Protein AF-A0AAV0WDE2-F1 (afdb_monomer_lite)

pLDDT: mean 78.96, std 16.62, range [38.97, 95.69]

Organism: NCBI:txid13131

Secondary structure (DSSP, 8-state):
---------PPP---------------------PPPTTPPPPHHHHHHHHHHHHHHHHH-TT--HHHHHHHHHHHH---HHHHHHHHHHHHHHSS-PPP--------HHHHS-HHHHHHHHHHHHHHHHT-

Sequence (131 aa):
MGDNNEITTGGSEMEGCMPLQPEEDVTTTSPKTKNKCGKFVSSRQKIMVVNIYKDIISNTPDKKYVDIINRIRELTGLGRDTIRNTISEYKTTKTVSSPNRKRLKASLFEKIDDLDRTGLRRTIHSIWLKR

Radius of gyration: 35.43 Å; chains: 1; bounding box: 119×62×66 Å

Foldseek 3Di:
DDDDDDDDDDDDDDDPPPDDDDDDPPPVPPPQDADDPPDFDDQVLLVVLVVLLVVCCVVPVPDDPVVSLVVSCVVSVYDSVVSVVSVVCCVVVVGGDGDDPDPPPCDPVNVADVVNVVVVVVVVVVVVVVD

Structure (mmCIF, N/CA/C/O backbone):
data_AF-A0AAV0WDE2-F1
#
_entry.id   AF-A0AAV0WDE2-F1
#
loop_
_atom_site.group_PDB
_atom_site.id
_atom_site.type_symbol
_atom_site.label_atom_id
_atom_site.label_alt_id
_atom_site.label_comp_id
_atom_site.label_asym_id
_atom_site.label_entity_id
_atom_site.label_seq_id
_atom_site.pdbx_PDB_ins_code
_atom_site.Cartn_x
_atom_site.Cartn_y
_atom_site.Cartn_z
_atom_site.occupancy
_atom_site.B_iso_or_equiv
_atom_site.auth_seq_id
_atom_site.auth_comp_id
_atom_site.auth_asym_id
_atom_site.auth_atom_id
_atom_site.pdbx_PDB_model_num
ATOM 1 N N . MET A 1 1 ? -86.699 48.561 -3.581 1.00 49.97 1 MET A N 1
ATOM 2 C CA . MET A 1 1 ? -86.186 49.581 -4.518 1.00 49.97 1 MET A CA 1
ATOM 3 C C . MET A 1 1 ? -84.934 50.160 -3.903 1.00 49.97 1 MET A C 1
ATOM 5 O O . MET A 1 1 ? -85.039 50.756 -2.840 1.00 49.97 1 MET A O 1
ATOM 9 N N . GLY A 1 2 ? -83.781 49.904 -4.513 1.00 49.50 2 GLY A N 1
ATOM 10 C CA . GLY A 1 2 ? -82.488 50.366 -4.015 1.00 49.50 2 GLY A CA 1
ATOM 11 C C . GLY A 1 2 ? -81.418 49.301 -4.179 1.00 49.50 2 GLY A C 1
ATOM 12 O O . GLY A 1 2 ? -80.992 48.712 -3.193 1.00 49.50 2 GLY A O 1
ATOM 13 N N . ASP A 1 3 ? -81.047 49.041 -5.432 1.00 45.94 3 ASP A N 1
ATOM 14 C CA . ASP A 1 3 ? -79.781 48.402 -5.781 1.00 45.94 3 ASP A CA 1
ATOM 15 C C . ASP A 1 3 ? -78.602 49.310 -5.390 1.00 45.94 3 ASP A C 1
ATOM 17 O O . ASP A 1 3 ? -78.778 50.520 -5.204 1.00 45.94 3 ASP A O 1
ATOM 21 N N . ASN A 1 4 ? -77.407 48.709 -5.405 1.00 53.00 4 ASN A N 1
ATOM 22 C CA . ASN A 1 4 ? -76.058 49.294 -5.468 1.00 53.00 4 ASN A CA 1
ATOM 23 C C . ASN A 1 4 ? -75.248 49.288 -4.164 1.00 53.00 4 ASN A C 1
ATOM 25 O O . ASN A 1 4 ? -75.416 50.157 -3.312 1.00 53.00 4 ASN A O 1
ATOM 29 N N . ASN A 1 5 ? -74.250 48.398 -4.119 1.00 51.22 5 ASN A N 1
ATOM 30 C CA . ASN A 1 5 ? -72.836 48.763 -3.946 1.00 51.22 5 ASN A CA 1
ATOM 31 C C . ASN A 1 5 ? -71.921 47.524 -3.998 1.00 51.22 5 ASN A C 1
ATOM 33 O O . ASN A 1 5 ? -71.450 47.019 -2.984 1.00 51.22 5 ASN A O 1
ATOM 37 N N . GLU A 1 6 ? -71.598 47.069 -5.204 1.00 48.19 6 GLU A N 1
ATOM 38 C CA . GLU A 1 6 ? -70.407 46.246 -5.405 1.00 48.19 6 GLU A CA 1
ATOM 39 C C . GLU A 1 6 ? -69.226 47.198 -5.639 1.00 48.19 6 GLU A C 1
ATOM 41 O O . GLU A 1 6 ? -69.297 48.030 -6.537 1.00 48.19 6 GLU A O 1
ATOM 46 N N . ILE A 1 7 ? -68.223 47.157 -4.756 1.00 50.22 7 ILE A N 1
ATOM 47 C CA . ILE A 1 7 ? -66.770 47.317 -4.973 1.00 50.22 7 ILE A CA 1
ATOM 48 C C . ILE A 1 7 ? -66.138 47.284 -3.575 1.00 50.22 7 ILE A C 1
ATOM 50 O O . ILE A 1 7 ? -66.170 48.274 -2.848 1.00 50.22 7 ILE A O 1
ATOM 54 N N . THR A 1 8 ? -65.480 46.177 -3.241 1.00 44.97 8 THR A N 1
ATOM 55 C CA . THR A 1 8 ? -64.259 46.197 -2.426 1.00 44.97 8 THR A CA 1
ATOM 56 C C . THR A 1 8 ? -63.335 45.089 -2.911 1.00 44.97 8 THR A C 1
ATOM 58 O O . THR A 1 8 ? -63.583 43.911 -2.681 1.00 44.97 8 THR A O 1
ATOM 61 N N . THR A 1 9 ? -62.313 45.525 -3.646 1.00 42.31 9 THR A N 1
ATOM 62 C CA . THR A 1 9 ? -60.887 45.265 -3.411 1.00 42.31 9 THR A CA 1
ATOM 63 C C . THR A 1 9 ? -60.485 43.863 -2.957 1.00 42.31 9 THR A C 1
ATOM 65 O O . THR A 1 9 ? -60.851 43.402 -1.880 1.00 42.31 9 THR A O 1
ATOM 68 N N . GLY A 1 10 ? -59.643 43.244 -3.790 1.00 44.69 10 GLY A N 1
ATOM 69 C CA . GLY A 1 10 ? -59.169 41.874 -3.678 1.00 44.69 10 GLY A CA 1
ATOM 70 C C . GLY A 1 10 ? -58.589 41.512 -2.314 1.00 44.69 10 GLY A C 1
ATOM 71 O O . GLY A 1 10 ? -57.667 42.155 -1.813 1.00 44.69 10 GLY A O 1
ATOM 72 N N . GLY A 1 11 ? -59.131 40.424 -1.772 1.00 38.97 11 GLY A N 1
ATOM 73 C CA . GLY A 1 11 ? -58.507 39.621 -0.737 1.00 38.97 11 GLY A CA 1
ATOM 74 C C . GLY A 1 11 ? -57.506 38.657 -1.365 1.00 38.97 11 GLY A C 1
ATOM 75 O O . GLY A 1 11 ? -57.821 37.930 -2.308 1.00 38.97 11 GLY A O 1
ATOM 76 N N . SER A 1 12 ? -56.287 38.706 -0.843 1.00 52.12 12 SER A N 1
ATOM 77 C CA . SER A 1 12 ? -55.268 37.672 -0.961 1.00 52.12 12 SER A CA 1
ATOM 78 C C . SER A 1 12 ? -55.736 36.355 -0.337 1.00 52.12 12 SER A C 1
ATOM 80 O O . SER A 1 12 ? -56.726 36.341 0.386 1.00 52.12 12 SER A O 1
ATOM 82 N N . GLU A 1 13 ? -54.902 35.325 -0.524 1.00 46.31 13 GLU A N 1
ATOM 83 C CA . GLU A 1 13 ? -54.891 34.029 0.175 1.00 46.31 13 GLU A CA 1
ATOM 84 C C . GLU A 1 13 ? -55.588 32.890 -0.607 1.00 46.31 13 GLU A C 1
ATOM 86 O O . GLU A 1 13 ? -56.802 32.750 -0.610 1.00 46.31 13 GLU A O 1
ATOM 91 N N . MET A 1 14 ? -54.820 32.012 -1.268 1.00 53.66 14 MET A N 1
ATOM 92 C CA . MET A 1 14 ? -54.258 30.795 -0.651 1.00 53.66 14 MET A CA 1
ATOM 93 C C . MET A 1 14 ? -53.755 29.785 -1.686 1.00 53.66 14 MET A C 1
ATOM 95 O O . MET A 1 14 ? -54.398 29.499 -2.687 1.00 53.66 14 MET A O 1
ATOM 99 N N . GLU A 1 15 ? -52.584 29.240 -1.363 1.00 54.09 15 GLU A N 1
ATOM 100 C CA . GLU A 1 15 ? -52.189 27.852 -1.598 1.00 54.09 15 GLU A CA 1
ATOM 101 C C . GLU A 1 15 ? -52.399 27.241 -2.990 1.00 54.09 15 GLU A C 1
ATOM 103 O O . GLU A 1 15 ? -53.363 26.537 -3.275 1.00 54.09 15 GLU A O 1
ATOM 108 N N . GLY A 1 16 ? -51.349 27.343 -3.802 1.00 47.19 16 GLY A N 1
ATOM 109 C CA . GLY A 1 16 ? -50.972 26.267 -4.711 1.00 47.19 16 GLY A CA 1
ATOM 110 C C . GLY A 1 16 ? -49.785 25.513 -4.123 1.00 47.19 16 GLY A C 1
ATOM 111 O O . GLY A 1 16 ? -48.645 25.791 -4.487 1.00 47.19 16 GLY A O 1
ATOM 112 N N . CYS A 1 17 ? -50.040 24.599 -3.182 1.00 50.06 17 CYS A N 1
ATOM 113 C CA . CYS A 1 17 ? -49.053 23.638 -2.696 1.00 50.06 17 CYS A CA 1
ATOM 114 C C . CYS A 1 17 ? -48.666 22.729 -3.870 1.00 50.06 17 CYS A C 1
ATOM 116 O O . CYS A 1 17 ? -49.402 21.810 -4.227 1.00 50.06 17 CYS A O 1
ATOM 118 N N . MET A 1 18 ? -47.545 23.025 -4.529 1.00 68.69 18 MET A N 1
ATOM 119 C CA . MET A 1 18 ? -46.950 22.096 -5.482 1.00 68.69 18 MET A CA 1
ATOM 120 C C . MET A 1 18 ? -46.548 20.845 -4.690 1.00 68.69 18 MET A C 1
ATOM 122 O O . MET A 1 18 ? -45.753 20.976 -3.755 1.00 68.69 18 MET A O 1
ATOM 126 N N . PRO A 1 19 ? -47.084 19.651 -5.002 1.00 61.88 19 PRO A N 1
ATOM 127 C CA . PRO A 1 19 ? -46.717 18.448 -4.277 1.00 61.88 19 PRO A CA 1
ATOM 128 C C . PRO A 1 19 ? -45.214 18.215 -4.412 1.00 61.88 19 PRO A C 1
ATOM 130 O O . PRO A 1 19 ? -44.695 18.061 -5.519 1.00 61.88 19 PRO A O 1
ATOM 133 N N . LEU A 1 20 ? -44.530 18.202 -3.267 1.00 61.53 20 LEU A N 1
ATOM 134 C CA . LEU A 1 20 ? -43.178 17.681 -3.132 1.00 61.53 20 LEU A CA 1
ATOM 135 C C . LEU A 1 20 ? -43.189 16.248 -3.665 1.00 61.53 20 LEU A C 1
ATOM 137 O O . LEU A 1 20 ? -43.788 15.355 -3.064 1.00 61.53 20 LEU A O 1
ATOM 141 N N . GLN A 1 21 ? -42.570 16.038 -4.824 1.00 54.56 21 GLN A N 1
ATOM 142 C CA . GLN A 1 21 ? -42.278 14.688 -5.277 1.00 54.56 21 GLN A CA 1
ATOM 143 C C . GLN A 1 21 ? -41.269 14.068 -4.297 1.00 54.56 21 GLN A C 1
ATOM 145 O O . GLN A 1 21 ? -40.324 14.752 -3.899 1.00 54.56 21 GLN A O 1
ATOM 150 N N . PRO A 1 22 ? -41.475 12.810 -3.876 1.00 62.31 22 PRO A N 1
ATOM 151 C CA . PRO A 1 22 ? -40.616 12.160 -2.902 1.00 62.31 22 PRO A CA 1
ATOM 152 C C . PRO A 1 22 ? -39.210 11.927 -3.464 1.00 62.31 22 PRO A C 1
ATOM 154 O O . PRO A 1 22 ? -39.043 11.422 -4.570 1.00 62.31 22 PRO A O 1
ATOM 157 N N . GLU A 1 23 ? -38.237 12.308 -2.640 1.00 60.88 23 GLU A N 1
ATOM 158 C CA . GLU A 1 23 ? -36.848 11.855 -2.539 1.00 60.88 23 GLU A CA 1
ATOM 159 C C . GLU A 1 23 ? -36.510 10.602 -3.374 1.00 60.88 23 GLU A C 1
ATOM 161 O O . GLU A 1 23 ? -36.759 9.468 -2.957 1.00 60.88 23 GLU A O 1
ATOM 166 N N . GLU A 1 24 ? -35.866 10.785 -4.528 1.00 53.31 24 GLU A N 1
ATOM 167 C CA . GLU A 1 24 ? -35.116 9.704 -5.168 1.00 53.31 24 GLU A CA 1
ATOM 168 C C . GLU A 1 24 ? -33.628 9.871 -4.846 1.00 53.31 24 GLU A C 1
ATOM 170 O O . GLU A 1 24 ? -32.868 10.510 -5.577 1.00 53.31 24 GLU A O 1
ATOM 175 N N . ASP A 1 25 ? -33.202 9.248 -3.743 1.00 56.94 25 ASP A N 1
ATOM 176 C CA . ASP A 1 25 ? -31.801 8.935 -3.443 1.00 56.94 25 ASP A CA 1
ATOM 177 C C . ASP A 1 25 ? -31.263 7.922 -4.470 1.00 56.94 25 ASP A C 1
ATOM 179 O O . ASP A 1 25 ? -30.946 6.765 -4.177 1.00 56.94 25 ASP A O 1
ATOM 183 N N . VAL A 1 26 ? -31.111 8.350 -5.721 1.00 55.47 26 VAL A N 1
ATOM 184 C CA . VAL A 1 26 ? -30.339 7.615 -6.720 1.00 55.47 26 VAL A CA 1
ATOM 185 C C . VAL A 1 26 ? -28.863 7.887 -6.440 1.00 55.47 26 VAL A C 1
ATOM 187 O O . VAL A 1 26 ? -28.153 8.605 -7.145 1.00 55.47 26 VAL A O 1
ATOM 190 N N . THR A 1 27 ? -28.353 7.241 -5.391 1.00 52.44 27 THR A N 1
ATOM 191 C CA . THR A 1 27 ? -26.921 6.963 -5.288 1.00 52.44 27 THR A CA 1
ATOM 192 C C . THR A 1 27 ? -26.566 5.946 -6.371 1.00 52.44 27 THR A C 1
ATOM 194 O O . THR A 1 27 ? -26.335 4.768 -6.098 1.00 52.44 27 THR A O 1
ATOM 197 N N . THR A 1 28 ? -26.492 6.403 -7.629 1.00 54.50 28 THR A N 1
ATOM 198 C CA . THR A 1 28 ? -25.818 5.681 -8.719 1.00 54.50 28 THR A CA 1
ATOM 199 C C . THR A 1 28 ? -24.337 5.619 -8.363 1.00 54.50 28 THR A C 1
ATOM 201 O O . THR A 1 28 ? -23.494 6.371 -8.845 1.00 54.50 28 THR A O 1
ATOM 204 N N . THR A 1 29 ? -24.016 4.757 -7.408 1.00 63.75 29 THR A N 1
ATOM 205 C CA . THR A 1 29 ? -22.658 4.475 -7.000 1.00 63.75 29 THR A CA 1
ATOM 206 C C . THR A 1 29 ? -22.113 3.488 -8.008 1.00 63.75 29 THR A C 1
ATOM 208 O O . THR A 1 29 ? -22.591 2.360 -8.127 1.00 63.75 29 THR A O 1
ATOM 211 N N . SER A 1 30 ? -21.103 3.925 -8.757 1.00 59.38 30 SER A N 1
ATOM 212 C CA . SER A 1 30 ? -20.361 3.053 -9.658 1.00 59.38 30 SER A CA 1
ATOM 213 C C . SER A 1 30 ? -19.949 1.767 -8.931 1.00 59.38 30 SER A C 1
ATOM 215 O O . SER A 1 30 ? -19.564 1.823 -7.754 1.00 59.38 30 SER A O 1
ATOM 217 N N . PRO A 1 31 ? -19.994 0.604 -9.603 1.00 63.91 31 PRO A N 1
ATOM 218 C CA . PRO A 1 31 ? -19.682 -0.667 -8.972 1.00 63.91 31 PRO A CA 1
ATOM 219 C C . PRO A 1 31 ? -18.292 -0.610 -8.339 1.00 63.91 31 PRO A C 1
ATOM 221 O O . PRO A 1 31 ? -17.292 -0.327 -9.002 1.00 63.91 31 PRO A O 1
ATOM 224 N N . LYS A 1 32 ? -18.225 -0.879 -7.030 1.00 62.75 32 LYS A N 1
ATOM 225 C CA . LYS A 1 32 ? -16.964 -0.912 -6.282 1.00 62.75 32 LYS A CA 1
ATOM 226 C C . LYS A 1 32 ? -16.111 -2.067 -6.800 1.00 62.75 32 LYS A C 1
ATOM 228 O O . LYS A 1 32 ? -16.288 -3.224 -6.414 1.00 62.75 32 LYS A O 1
ATOM 233 N N . THR A 1 33 ? -15.176 -1.760 -7.693 1.00 65.81 33 THR A N 1
ATOM 234 C CA . THR A 1 33 ? -14.252 -2.747 -8.249 1.00 65.81 33 THR A CA 1
ATOM 235 C C . THR A 1 33 ? -13.292 -3.218 -7.163 1.00 65.81 33 THR A C 1
ATOM 237 O O . THR A 1 33 ? -12.477 -2.444 -6.657 1.00 65.81 33 THR A O 1
ATOM 240 N N . LYS A 1 34 ? -13.372 -4.502 -6.812 1.00 74.12 34 LYS A N 1
ATOM 241 C CA . LYS A 1 34 ? -12.415 -5.148 -5.909 1.00 74.12 34 LYS A CA 1
ATOM 242 C C . LYS A 1 34 ? -11.051 -5.246 -6.594 1.00 74.12 34 LYS A C 1
ATOM 244 O O . LYS A 1 34 ? -10.970 -5.482 -7.801 1.00 74.12 34 LYS A O 1
ATOM 249 N N . ASN A 1 35 ? -9.973 -5.106 -5.825 1.00 75.50 35 ASN A N 1
ATOM 250 C CA . ASN A 1 35 ? -8.631 -5.337 -6.357 1.00 75.50 35 ASN A CA 1
ATOM 251 C C . ASN A 1 35 ? -8.473 -6.814 -6.765 1.00 75.50 35 ASN A C 1
ATOM 253 O O . ASN A 1 35 ? -8.800 -7.707 -5.982 1.00 75.50 35 ASN A O 1
ATOM 257 N N . LYS A 1 36 ? -7.970 -7.076 -7.979 1.00 76.62 36 LYS A N 1
ATOM 258 C CA . LYS A 1 36 ? -7.737 -8.446 -8.466 1.00 76.62 36 LYS A CA 1
ATOM 259 C C . LYS A 1 36 ? -6.690 -9.141 -7.582 1.00 76.62 36 LYS A C 1
ATOM 261 O O . LYS A 1 36 ? -5.713 -8.512 -7.173 1.00 76.62 36 LYS A O 1
ATOM 266 N N . CYS A 1 37 ? -6.864 -10.438 -7.320 1.00 73.38 37 CYS A N 1
ATOM 267 C CA . CYS A 1 37 ? -5.884 -11.239 -6.581 1.00 73.38 37 CYS A CA 1
ATOM 268 C C . CYS A 1 37 ? -4.481 -11.114 -7.209 1.00 73.38 37 CYS A C 1
ATOM 270 O O . CYS A 1 37 ? -4.338 -11.055 -8.430 1.00 73.38 37 CYS A O 1
ATOM 272 N N . GLY A 1 38 ? -3.445 -11.019 -6.370 1.00 76.50 38 GLY A N 1
ATOM 273 C CA . GLY A 1 38 ? -2.049 -10.875 -6.807 1.00 76.50 38 GLY A CA 1
ATOM 274 C C . GLY A 1 38 ? -1.638 -9.470 -7.268 1.00 76.50 38 GLY A C 1
ATOM 275 O O . GLY A 1 38 ? -0.470 -9.249 -7.582 1.00 76.50 38 GLY A O 1
ATOM 276 N N . LYS A 1 39 ? -2.551 -8.488 -7.299 1.00 83.62 39 LYS A N 1
ATOM 277 C CA . LYS A 1 39 ? -2.186 -7.088 -7.562 1.00 83.62 39 LYS A CA 1
ATOM 278 C C . LYS A 1 39 ? -1.760 -6.390 -6.275 1.00 83.62 39 LYS A C 1
ATOM 280 O O . LYS A 1 39 ? -2.454 -6.450 -5.261 1.00 83.62 39 LYS A O 1
ATOM 285 N N . PHE A 1 40 ? -0.626 -5.696 -6.334 1.00 83.19 40 PHE A N 1
ATOM 286 C CA . PHE A 1 40 ? -0.105 -4.927 -5.208 1.00 83.19 40 PHE A CA 1
ATOM 287 C C . PHE A 1 40 ? -1.027 -3.753 -4.851 1.00 83.19 40 PHE A C 1
ATOM 289 O O . PHE A 1 40 ? -1.715 -3.200 -5.709 1.00 83.19 40 PHE A O 1
ATOM 296 N N . VAL A 1 41 ? -0.991 -3.343 -3.584 1.00 88.31 41 VAL A N 1
ATOM 297 C CA . VAL A 1 41 ? -1.676 -2.138 -3.106 1.00 88.31 41 VAL A CA 1
ATOM 298 C C . VAL A 1 41 ? -0.691 -0.975 -3.097 1.00 88.31 41 VAL A C 1
ATOM 300 O O . VAL A 1 41 ? 0.393 -1.060 -2.518 1.00 88.31 41 VAL A O 1
ATOM 303 N N . SER A 1 42 ? -1.057 0.098 -3.796 1.00 88.06 42 SER A N 1
ATOM 304 C CA . SER A 1 42 ? -0.232 1.300 -3.954 1.00 88.06 42 SER A CA 1
ATOM 305 C C . SER A 1 42 ? -0.082 2.085 -2.646 1.00 88.06 42 SER A C 1
ATOM 307 O O . SER A 1 42 ? -0.917 1.975 -1.746 1.00 88.06 42 SER A O 1
ATOM 309 N N . SER A 1 43 ? 0.946 2.939 -2.564 1.00 89.06 43 SER A N 1
ATOM 310 C CA . SER A 1 43 ? 1.153 3.856 -1.431 1.00 89.06 43 SER A CA 1
ATOM 311 C C . SER A 1 43 ? -0.091 4.684 -1.126 1.00 89.06 43 SER A C 1
ATOM 313 O O . SER A 1 43 ? -0.525 4.742 0.019 1.00 89.06 43 SER A O 1
ATOM 315 N N . ARG A 1 44 ? -0.725 5.262 -2.153 1.00 89.19 44 ARG A N 1
ATOM 316 C CA . ARG A 1 44 ? -1.933 6.084 -1.998 1.00 89.19 44 ARG A CA 1
ATOM 317 C C . ARG A 1 44 ? -3.075 5.318 -1.330 1.00 89.19 44 ARG A C 1
ATOM 319 O O . ARG A 1 44 ? -3.717 5.842 -0.427 1.00 89.19 44 ARG A O 1
ATOM 326 N N . GLN A 1 45 ? -3.313 4.079 -1.756 1.00 91.06 45 GLN A N 1
ATOM 327 C CA . GLN A 1 45 ? -4.349 3.228 -1.167 1.00 91.06 45 GLN A CA 1
ATOM 328 C C . GLN A 1 45 ? -4.019 2.867 0.284 1.00 91.06 45 GLN A C 1
ATOM 330 O O . GLN A 1 45 ? -4.891 2.920 1.146 1.00 91.06 45 GLN A O 1
ATOM 335 N N . LYS A 1 46 ? -2.755 2.549 0.573 1.00 92.31 46 LYS A N 1
ATOM 336 C CA . LYS A 1 46 ? -2.296 2.266 1.934 1.00 92.31 46 LYS A CA 1
ATOM 337 C C . LYS A 1 46 ? -2.443 3.477 2.873 1.00 92.31 46 LYS A C 1
ATOM 339 O O . LYS A 1 46 ? -2.903 3.324 4.001 1.00 92.31 46 LYS A O 1
ATOM 344 N N . ILE A 1 47 ? -2.120 4.681 2.398 1.00 93.06 47 ILE A N 1
ATOM 345 C CA . ILE A 1 47 ? -2.310 5.938 3.144 1.00 93.06 47 ILE A CA 1
ATOM 346 C C . ILE A 1 47 ? -3.798 6.187 3.412 1.00 93.06 47 ILE A C 1
ATOM 348 O O . ILE A 1 47 ? -4.172 6.529 4.531 1.00 93.06 47 ILE A O 1
ATOM 352 N N . MET A 1 48 ? -4.657 5.957 2.415 1.00 94.19 48 MET A N 1
ATOM 353 C CA . MET A 1 48 ? -6.108 6.082 2.571 1.00 94.19 48 MET A CA 1
ATOM 354 C C . MET A 1 48 ? -6.640 5.168 3.685 1.00 94.19 48 MET A C 1
ATOM 356 O O . MET A 1 48 ? -7.412 5.626 4.522 1.00 94.19 48 MET A O 1
ATOM 360 N N . VAL A 1 49 ? -6.178 3.914 3.749 1.00 94.69 49 VAL A N 1
ATOM 361 C CA . VAL A 1 49 ? -6.535 2.978 4.831 1.00 94.69 49 VAL A CA 1
ATOM 362 C C . VAL A 1 49 ? -6.143 3.530 6.204 1.00 94.69 49 VAL A C 1
ATOM 364 O O . VAL A 1 49 ? -6.950 3.483 7.129 1.00 94.69 49 VAL A O 1
ATOM 367 N N . VAL A 1 50 ? -4.935 4.082 6.345 1.00 94.62 50 VAL A N 1
ATOM 368 C CA . VAL A 1 50 ? -4.475 4.656 7.621 1.00 94.62 50 VAL A CA 1
ATOM 369 C C . VAL A 1 50 ? -5.276 5.888 8.022 1.00 94.62 50 VAL A C 1
ATOM 371 O O . VAL A 1 50 ? -5.593 6.041 9.198 1.00 94.62 50 VAL A O 1
ATOM 374 N N . ASN A 1 51 ? -5.629 6.751 7.073 1.00 95.12 51 ASN A N 1
ATOM 375 C CA . ASN A 1 51 ? -6.426 7.941 7.365 1.00 95.12 51 ASN A CA 1
ATOM 376 C C . ASN A 1 51 ? -7.829 7.567 7.857 1.00 95.12 51 ASN A C 1
ATOM 378 O O . ASN A 1 51 ? -8.257 8.078 8.885 1.00 95.12 51 ASN A O 1
ATOM 382 N N . ILE A 1 52 ? -8.494 6.614 7.194 1.00 94.69 52 ILE A N 1
ATOM 383 C CA . ILE A 1 52 ? -9.801 6.101 7.636 1.00 94.69 52 ILE A CA 1
ATOM 384 C C . ILE A 1 52 ? -9.681 5.438 9.016 1.00 94.69 52 ILE A C 1
ATOM 386 O O . ILE A 1 52 ? -10.533 5.622 9.877 1.00 94.69 52 ILE A O 1
ATOM 390 N N . TYR A 1 53 ? -8.610 4.680 9.257 1.00 93.88 53 TYR A N 1
ATOM 391 C CA . TYR A 1 53 ? -8.361 4.065 10.560 1.00 93.88 53 TYR A CA 1
ATOM 392 C C . TYR A 1 53 ? -8.208 5.106 11.683 1.00 93.88 53 TYR A C 1
ATOM 394 O O . TYR A 1 53 ? -8.793 4.934 12.751 1.00 93.88 53 TYR A O 1
ATOM 402 N N . LYS A 1 54 ? -7.455 6.188 11.439 1.00 93.88 54 LYS A N 1
ATOM 403 C CA . LYS A 1 54 ? -7.319 7.311 12.381 1.00 93.88 54 LYS A CA 1
ATOM 404 C C . LYS A 1 54 ? -8.677 7.946 12.671 1.00 93.88 54 LYS A C 1
ATOM 406 O O . LYS A 1 54 ? -9.021 8.106 13.834 1.00 93.88 54 LYS A O 1
ATOM 411 N N . ASP A 1 55 ? -9.450 8.221 11.626 1.00 94.38 55 ASP A N 1
ATOM 412 C CA . ASP A 1 55 ? -10.780 8.819 11.730 1.00 94.38 55 ASP A CA 1
ATOM 413 C C . ASP A 1 55 ? -11.743 7.952 12.564 1.00 94.38 55 ASP A C 1
ATOM 415 O O . ASP A 1 55 ? -12.382 8.433 13.496 1.00 94.38 55 ASP A O 1
ATOM 419 N N . ILE A 1 56 ? -11.785 6.636 12.326 1.00 92.69 56 ILE A N 1
ATOM 420 C CA . ILE A 1 56 ? -12.658 5.723 13.084 1.00 92.69 56 ILE A CA 1
ATOM 421 C C . ILE A 1 56 ? -12.293 5.687 14.574 1.00 92.69 56 ILE A C 1
ATOM 423 O O . ILE A 1 56 ? -13.191 5.651 15.417 1.00 92.69 56 ILE A O 1
ATOM 427 N N . ILE A 1 57 ? -10.999 5.695 14.902 1.00 91.44 57 ILE A N 1
ATOM 428 C CA . ILE A 1 57 ? -10.534 5.682 16.296 1.00 91.44 57 ILE A CA 1
ATOM 429 C C . ILE A 1 57 ? -10.810 7.009 16.991 1.00 91.44 57 ILE A C 1
ATOM 431 O O . ILE A 1 57 ? -11.197 7.001 18.156 1.00 91.44 57 ILE A O 1
ATOM 435 N N . SER A 1 58 ? -10.639 8.129 16.288 1.00 91.56 58 SER A N 1
ATOM 436 C CA . SER A 1 58 ? -10.943 9.455 16.824 1.00 91.56 58 SER A CA 1
ATOM 437 C C . SER A 1 58 ? -12.435 9.637 17.102 1.00 91.56 58 SER A C 1
ATOM 439 O O . SER A 1 58 ? -12.787 10.177 18.144 1.00 91.56 58 SER A O 1
ATOM 441 N N . ASN A 1 59 ? -13.309 9.158 16.212 1.00 90.75 59 ASN A N 1
ATOM 442 C CA . ASN A 1 59 ? -14.759 9.285 16.389 1.00 90.75 59 ASN A CA 1
ATOM 443 C C . ASN A 1 59 ? -15.336 8.263 17.379 1.00 90.75 59 ASN A C 1
ATOM 445 O O . ASN A 1 59 ? -16.308 8.547 18.071 1.00 90.75 59 ASN A O 1
ATOM 449 N N . THR A 1 60 ? -14.789 7.045 17.415 1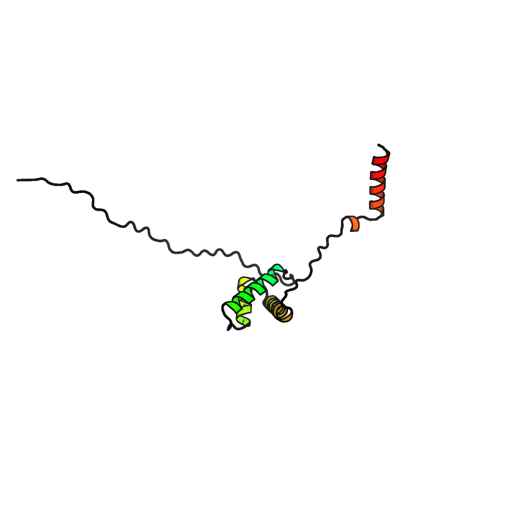.00 86.19 60 THR A N 1
ATOM 450 C CA . THR A 1 60 ? -15.349 5.935 18.200 1.00 86.19 60 THR A CA 1
ATOM 451 C C . THR A 1 60 ? -14.242 5.035 18.762 1.00 86.19 60 THR A C 1
ATOM 453 O O . THR A 1 60 ? -13.842 4.076 18.094 1.00 86.19 60 THR A O 1
ATOM 456 N N . PRO A 1 61 ? -13.751 5.302 19.986 1.00 79.50 61 PRO A N 1
ATOM 457 C CA . PRO A 1 61 ? -12.601 4.591 20.547 1.00 79.50 61 PRO A CA 1
ATOM 458 C C . PRO A 1 61 ? -12.890 3.139 20.972 1.00 79.50 61 PRO A C 1
ATOM 460 O O . PRO A 1 61 ? -11.952 2.355 21.078 1.00 79.50 61 PRO A O 1
ATOM 463 N N . ASP A 1 62 ? -14.158 2.752 21.159 1.00 84.88 62 ASP A N 1
ATOM 464 C CA . ASP A 1 62 ? -14.557 1.438 21.709 1.00 84.88 62 ASP A CA 1
ATOM 465 C C . ASP A 1 62 ? -14.965 0.392 20.644 1.00 84.88 62 ASP A C 1
ATOM 467 O O . ASP A 1 62 ? -15.578 -0.639 20.920 1.00 84.88 62 ASP A O 1
ATOM 471 N N . LYS A 1 63 ? -14.664 0.639 19.363 1.00 86.00 63 LYS A N 1
ATOM 472 C CA . LYS A 1 63 ? -15.024 -0.312 18.298 1.00 86.00 63 LYS A CA 1
ATOM 473 C C . LYS A 1 63 ? -14.093 -1.518 18.267 1.00 86.00 63 LYS A C 1
ATOM 475 O O . LYS A 1 63 ? -12.867 -1.395 18.293 1.00 86.00 63 LYS A O 1
ATOM 480 N N . LYS A 1 64 ? -14.680 -2.704 18.077 1.00 91.75 64 LYS A N 1
ATOM 481 C CA . LYS A 1 64 ? -13.916 -3.939 17.876 1.00 91.75 64 LYS A CA 1
ATOM 482 C C . LYS A 1 64 ? -13.090 -3.845 16.597 1.00 91.75 64 LYS A C 1
ATOM 484 O O . LYS A 1 64 ? -13.543 -3.370 15.559 1.00 91.75 64 LYS A O 1
ATOM 489 N N . TYR A 1 65 ? -11.882 -4.401 16.646 1.00 90.69 65 TYR A N 1
ATOM 490 C CA . TYR A 1 65 ? -10.946 -4.385 15.519 1.00 90.69 65 TYR A CA 1
ATOM 491 C C . TYR A 1 65 ? -11.520 -5.005 14.232 1.00 90.69 65 TYR A C 1
ATOM 493 O O . TYR A 1 65 ? -11.241 -4.534 13.130 1.00 90.69 65 TYR A O 1
ATOM 501 N N . VAL A 1 66 ? -12.352 -6.042 14.370 1.00 91.81 66 VAL A N 1
ATOM 502 C CA . VAL A 1 66 ? -13.030 -6.709 13.246 1.00 91.81 66 VAL A CA 1
ATOM 503 C C . VAL A 1 66 ? -13.985 -5.752 12.529 1.00 91.81 66 VAL A C 1
ATOM 505 O O . VAL A 1 66 ? -13.983 -5.693 11.298 1.00 91.81 66 VAL A O 1
ATOM 508 N N . ASP A 1 67 ? -14.732 -4.950 13.284 1.00 92.50 67 ASP A N 1
ATOM 509 C CA . ASP A 1 67 ? -15.707 -4.002 12.741 1.00 92.50 67 ASP A CA 1
ATOM 510 C C . ASP A 1 67 ? -15.006 -2.847 12.025 1.00 92.50 67 ASP A C 1
ATOM 512 O O . ASP A 1 67 ? -15.426 -2.428 10.946 1.00 92.50 67 ASP A O 1
ATOM 516 N N . ILE A 1 68 ? -13.865 -2.400 12.562 1.00 93.31 68 ILE A N 1
ATOM 517 C CA . ILE A 1 68 ? -13.003 -1.405 11.911 1.00 93.31 68 ILE A CA 1
ATOM 518 C C . ILE A 1 68 ? -12.527 -1.925 10.546 1.00 93.31 68 ILE A C 1
ATOM 520 O O . ILE A 1 68 ? -12.623 -1.215 9.543 1.00 93.31 68 ILE A O 1
ATOM 524 N N . ILE A 1 69 ? -12.054 -3.176 10.471 1.00 94.00 69 ILE A N 1
ATOM 525 C CA . ILE A 1 69 ? -11.613 -3.780 9.204 1.00 94.00 69 ILE A CA 1
ATOM 526 C C . ILE A 1 69 ? -12.772 -3.889 8.210 1.00 94.00 69 ILE A C 1
ATOM 528 O O . ILE A 1 69 ? -12.587 -3.581 7.031 1.00 94.00 69 ILE A O 1
ATOM 532 N N . ASN A 1 70 ? -13.954 -4.318 8.659 1.00 93.31 70 ASN A N 1
ATOM 533 C CA . ASN A 1 70 ? -15.128 -4.443 7.795 1.00 93.31 70 ASN A CA 1
ATOM 534 C C . ASN A 1 70 ? -15.560 -3.083 7.239 1.00 93.31 70 ASN A C 1
ATOM 536 O O . ASN A 1 70 ? -15.776 -2.962 6.033 1.00 93.31 70 ASN A O 1
ATOM 540 N N . ARG A 1 71 ? -15.554 -2.037 8.072 1.00 92.50 71 ARG A N 1
ATOM 541 C CA . ARG A 1 71 ? -15.867 -0.677 7.628 1.00 92.50 71 ARG A CA 1
ATOM 542 C C . ARG A 1 71 ? -14.870 -0.167 6.590 1.00 92.50 71 ARG A C 1
ATOM 544 O O . ARG A 1 71 ? -15.268 0.360 5.555 1.00 92.50 71 ARG A O 1
ATOM 551 N N . ILE A 1 72 ? -13.572 -0.361 6.821 1.00 93.44 72 ILE A N 1
ATOM 552 C CA . ILE A 1 72 ? -12.534 0.027 5.852 1.00 93.44 72 ILE A CA 1
ATOM 553 C C . ILE A 1 72 ? -12.684 -0.773 4.552 1.00 93.44 72 ILE A C 1
ATOM 555 O O . ILE A 1 72 ? -12.547 -0.221 3.464 1.00 93.44 72 ILE A O 1
ATOM 559 N N . ARG A 1 73 ? -13.008 -2.067 4.635 1.00 91.69 73 ARG A N 1
ATOM 560 C CA . ARG A 1 73 ? -13.258 -2.917 3.464 1.00 91.69 73 ARG A CA 1
ATOM 561 C C . ARG A 1 73 ? -14.417 -2.391 2.619 1.00 91.69 73 ARG A C 1
ATOM 563 O O . ARG A 1 73 ? -14.292 -2.362 1.397 1.00 91.69 73 ARG A O 1
ATOM 570 N N . GLU A 1 74 ? -15.517 -1.984 3.242 1.00 91.31 74 GLU A N 1
ATOM 571 C CA . GLU A 1 74 ? -16.677 -1.412 2.548 1.00 91.31 74 GLU A CA 1
ATOM 572 C C . GLU A 1 74 ? -16.348 -0.084 1.860 1.00 91.31 74 GLU A C 1
ATOM 574 O O . GLU A 1 74 ? -16.837 0.179 0.758 1.00 91.31 74 GLU A O 1
ATOM 579 N N . LEU A 1 75 ? -15.510 0.744 2.487 1.00 90.62 75 LEU A N 1
ATOM 580 C CA . LEU A 1 75 ? -15.112 2.048 1.960 1.00 90.62 75 LEU A CA 1
ATOM 581 C C . LEU A 1 75 ? -14.074 1.929 0.836 1.00 90.62 75 LEU A C 1
ATOM 583 O O . LEU A 1 75 ? -14.252 2.513 -0.228 1.00 90.62 75 LEU A O 1
ATOM 587 N N . THR A 1 76 ? -12.999 1.166 1.046 1.00 88.69 76 THR A N 1
ATOM 588 C CA . THR A 1 76 ? -11.851 1.108 0.124 1.00 88.69 76 THR A CA 1
ATOM 589 C C . THR A 1 76 ? -11.942 -0.032 -0.898 1.00 88.69 76 THR A C 1
ATOM 591 O O . THR A 1 76 ? -11.222 -0.019 -1.893 1.00 88.69 76 THR A O 1
ATOM 594 N N . GLY A 1 77 ? -12.775 -1.055 -0.670 1.00 88.19 77 GLY A N 1
ATOM 595 C CA . GLY A 1 77 ? -12.874 -2.227 -1.555 1.00 88.19 77 GLY A CA 1
ATOM 596 C C . GLY A 1 77 ? -11.635 -3.138 -1.546 1.00 88.19 77 GLY A C 1
ATOM 597 O O . GLY A 1 77 ? -11.456 -3.958 -2.451 1.00 88.19 77 GLY A O 1
ATOM 598 N N . LEU A 1 78 ? -10.763 -2.995 -0.541 1.00 90.25 78 LEU A N 1
ATOM 599 C CA . LEU A 1 78 ? -9.543 -3.788 -0.376 1.00 90.25 78 LEU A CA 1
ATOM 600 C C . LEU A 1 78 ? -9.800 -5.088 0.396 1.00 90.25 78 LEU A C 1
ATOM 602 O O . LEU A 1 78 ? -10.763 -5.220 1.152 1.00 90.25 78 LEU A O 1
ATOM 606 N N . GLY A 1 79 ? -8.910 -6.063 0.208 1.00 89.50 79 GLY A N 1
ATOM 607 C CA . GLY A 1 79 ? -8.954 -7.328 0.938 1.00 89.50 79 GLY A CA 1
ATOM 608 C C . GLY A 1 79 ? -8.696 -7.144 2.437 1.00 89.50 79 GLY A C 1
ATOM 609 O O . GLY A 1 79 ? -7.886 -6.305 2.837 1.00 89.50 79 GLY A O 1
ATOM 610 N N . ARG A 1 80 ? -9.353 -7.971 3.262 1.00 92.25 80 ARG A N 1
ATOM 611 C CA . ARG A 1 80 ? -9.220 -7.949 4.732 1.00 92.25 80 ARG A CA 1
ATOM 612 C C . ARG A 1 80 ? -7.766 -8.090 5.178 1.00 92.25 80 ARG A C 1
ATOM 614 O O . ARG A 1 80 ? -7.322 -7.324 6.026 1.00 92.25 80 ARG A O 1
ATOM 621 N N . ASP A 1 81 ? -7.020 -9.009 4.566 1.00 91.44 81 ASP A N 1
ATOM 622 C CA . ASP A 1 81 ? -5.621 -9.274 4.926 1.00 91.44 81 ASP A CA 1
ATOM 623 C C . ASP A 1 81 ? -4.720 -8.085 4.602 1.00 91.44 81 ASP A C 1
ATOM 625 O O . ASP A 1 81 ? -3.854 -7.719 5.391 1.00 91.44 81 ASP A O 1
ATOM 629 N N . THR A 1 82 ? -4.967 -7.408 3.477 1.00 91.50 82 THR A N 1
ATOM 630 C CA . THR A 1 82 ? -4.211 -6.205 3.123 1.00 91.50 82 THR A CA 1
ATOM 631 C C . THR A 1 82 ? -4.468 -5.072 4.107 1.00 91.50 82 THR A C 1
ATOM 633 O O . THR A 1 82 ? -3.523 -4.398 4.515 1.00 91.50 82 THR A O 1
ATOM 636 N N . ILE A 1 83 ? -5.724 -4.872 4.512 1.00 93.81 83 ILE A N 1
ATOM 637 C CA . ILE A 1 83 ? -6.095 -3.863 5.509 1.00 93.81 83 ILE A CA 1
ATOM 638 C C . ILE A 1 83 ? -5.447 -4.204 6.854 1.00 93.81 83 ILE A C 1
ATOM 640 O O . ILE A 1 83 ? -4.778 -3.354 7.437 1.00 93.81 83 ILE A O 1
ATOM 644 N N . ARG A 1 84 ? -5.568 -5.459 7.306 1.00 94.12 84 ARG A N 1
ATOM 645 C CA . ARG A 1 84 ? -4.960 -5.944 8.551 1.00 94.12 84 ARG A CA 1
ATOM 646 C C . ARG A 1 84 ? -3.453 -5.705 8.567 1.00 94.12 84 ARG A C 1
ATOM 648 O O . ARG A 1 84 ? -2.965 -5.104 9.518 1.00 94.12 84 ARG A O 1
ATOM 655 N N . ASN A 1 85 ? -2.754 -6.121 7.511 1.00 92.94 85 ASN A N 1
ATOM 656 C CA . ASN A 1 85 ? -1.305 -5.965 7.396 1.00 92.94 85 ASN A CA 1
ATOM 657 C C . ASN A 1 85 ? -0.896 -4.489 7.353 1.00 92.94 85 ASN A C 1
ATOM 659 O O . ASN A 1 85 ? 0.091 -4.107 7.968 1.00 92.94 85 ASN A O 1
ATOM 663 N N . THR A 1 86 ? -1.673 -3.647 6.667 1.00 93.62 86 THR A N 1
ATOM 664 C CA . THR A 1 86 ? -1.419 -2.201 6.588 1.00 93.62 86 THR A CA 1
ATOM 665 C C . THR A 1 86 ? -1.572 -1.529 7.953 1.00 93.62 86 THR A C 1
ATOM 667 O O . THR A 1 86 ? -0.736 -0.717 8.340 1.00 93.62 86 THR A O 1
ATOM 670 N N . ILE A 1 87 ? -2.615 -1.880 8.712 1.00 94.12 87 ILE A N 1
ATOM 671 C CA . ILE A 1 87 ? -2.830 -1.331 10.056 1.00 94.12 87 ILE A CA 1
ATOM 672 C C . ILE A 1 87 ? -1.766 -1.849 11.028 1.00 94.12 87 ILE A C 1
ATOM 674 O O . ILE A 1 87 ? -1.268 -1.074 11.842 1.00 94.12 87 ILE A O 1
ATOM 678 N N . SER A 1 88 ? -1.384 -3.129 10.952 1.00 93.62 88 SER A N 1
ATOM 679 C CA . SER A 1 88 ? -0.309 -3.662 11.796 1.00 93.62 88 SER A CA 1
ATOM 680 C C . SER A 1 88 ? 1.036 -3.014 11.479 1.00 93.62 88 SER A C 1
ATOM 682 O O . SER A 1 88 ? 1.738 -2.632 12.408 1.00 93.62 88 SER A O 1
ATOM 684 N N . GLU A 1 89 ? 1.356 -2.827 10.194 1.00 94.06 89 GLU A N 1
ATOM 685 C CA . GLU A 1 89 ? 2.551 -2.108 9.731 1.00 94.06 89 GLU A CA 1
ATOM 686 C C . GLU A 1 89 ? 2.564 -0.681 10.294 1.00 94.06 89 GLU A C 1
ATOM 688 O O . GLU A 1 89 ? 3.536 -0.264 10.914 1.00 94.06 89 GLU A O 1
ATOM 693 N N . TYR A 1 90 ? 1.443 0.037 10.192 1.00 94.31 90 TYR A N 1
ATOM 694 C CA . TYR A 1 90 ? 1.316 1.375 10.761 1.00 94.31 90 TYR A CA 1
ATOM 695 C C . TYR A 1 90 ? 1.463 1.396 12.292 1.00 94.31 90 TYR A C 1
ATOM 697 O O . TYR A 1 90 ? 2.067 2.312 12.847 1.00 94.31 90 TYR A O 1
ATOM 705 N N . LYS A 1 91 ? 0.931 0.402 13.012 1.00 91.12 91 LYS A N 1
ATOM 706 C CA . LYS A 1 91 ? 1.064 0.339 14.475 1.00 91.12 91 LYS A CA 1
ATOM 707 C C . LYS A 1 91 ? 2.517 0.161 14.913 1.00 91.12 91 LYS A C 1
ATOM 709 O O . LYS A 1 91 ? 2.901 0.794 15.897 1.00 91.12 91 LYS A O 1
ATOM 714 N N . THR A 1 92 ? 3.289 -0.658 14.195 1.00 93.31 92 THR A N 1
ATOM 715 C CA . THR A 1 92 ? 4.686 -0.971 14.527 1.00 93.31 92 THR A CA 1
ATOM 716 C C . THR A 1 92 ? 5.657 0.119 14.082 1.00 93.31 92 THR A C 1
ATOM 718 O O . THR A 1 92 ? 6.483 0.543 14.882 1.00 93.31 92 THR A O 1
ATOM 721 N N . THR A 1 93 ? 5.554 0.613 12.846 1.00 90.06 93 THR A N 1
ATOM 722 C CA . THR A 1 93 ? 6.539 1.549 12.265 1.00 90.06 93 THR A CA 1
ATOM 723 C C . THR A 1 93 ? 6.062 3.001 12.208 1.00 90.06 93 THR A C 1
ATOM 725 O O . THR A 1 93 ? 6.830 3.882 11.825 1.00 90.06 93 THR A O 1
ATOM 728 N N . LYS A 1 94 ? 4.790 3.275 12.543 1.00 89.31 94 LYS A N 1
ATOM 729 C CA . LYS A 1 94 ? 4.110 4.585 12.394 1.00 89.31 94 LYS A CA 1
ATOM 730 C C . LYS A 1 94 ? 4.042 5.120 10.961 1.00 89.31 94 LYS A C 1
ATOM 732 O O . LYS A 1 94 ? 3.481 6.188 10.732 1.00 89.31 94 LYS A O 1
ATOM 737 N N . THR A 1 95 ? 4.544 4.362 9.993 1.00 87.19 95 THR A N 1
ATOM 738 C CA . THR A 1 95 ? 4.614 4.727 8.578 1.00 87.19 95 THR A CA 1
ATOM 739 C C . THR A 1 95 ? 4.091 3.565 7.749 1.00 87.19 95 THR A C 1
ATOM 741 O O . THR A 1 95 ? 4.008 2.437 8.224 1.00 87.19 95 THR A O 1
ATOM 744 N N . VAL A 1 96 ? 3.704 3.824 6.503 1.00 86.31 96 VAL A N 1
ATOM 745 C CA . VAL A 1 96 ? 3.332 2.745 5.594 1.00 86.31 96 VAL A CA 1
ATOM 746 C C . VAL A 1 96 ? 4.209 2.764 4.362 1.00 86.31 96 VAL A C 1
ATOM 748 O O . VAL A 1 96 ? 4.234 3.747 3.623 1.00 86.31 96 VAL A O 1
ATOM 751 N N . SER A 1 97 ? 4.905 1.658 4.132 1.00 80.81 97 SER A N 1
ATOM 752 C CA . SER A 1 97 ? 5.751 1.457 2.971 1.00 80.81 97 SER A CA 1
ATOM 753 C C . SER A 1 97 ? 4.990 0.677 1.906 1.00 80.81 97 SER A C 1
ATOM 755 O O . SER A 1 97 ? 4.349 -0.343 2.169 1.00 80.81 97 SER A O 1
ATOM 757 N N . SER A 1 98 ? 5.028 1.147 0.664 1.00 78.69 98 SER A N 1
ATOM 758 C CA . SER A 1 98 ? 4.546 0.365 -0.476 1.00 78.69 98 SER A CA 1
ATOM 759 C C . SER A 1 98 ? 5.724 -0.254 -1.218 1.00 78.69 98 SER A C 1
ATOM 761 O O . SER A 1 98 ? 6.771 0.393 -1.292 1.00 78.69 98 SER A O 1
ATOM 763 N N . PRO A 1 99 ? 5.548 -1.427 -1.853 1.00 76.5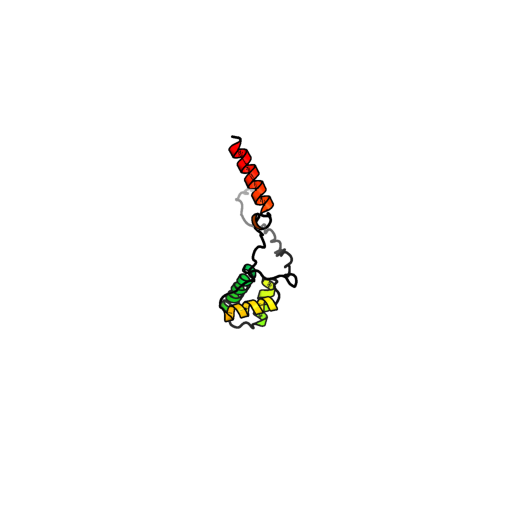0 99 PRO A N 1
ATOM 764 C CA . PRO A 1 99 ? 6.560 -1.983 -2.742 1.00 76.50 99 PRO A CA 1
ATOM 765 C C . PRO A 1 99 ? 7.049 -0.919 -3.729 1.00 76.50 99 PRO A C 1
ATOM 767 O O . PRO A 1 99 ? 6.243 -0.273 -4.407 1.00 76.50 99 PRO A O 1
ATOM 770 N N . ASN A 1 100 ? 8.364 -0.701 -3.775 1.00 67.44 100 ASN A N 1
ATOM 771 C CA . ASN A 1 100 ? 8.946 0.322 -4.630 1.00 67.44 100 ASN A CA 1
ATOM 772 C C . ASN A 1 100 ? 8.785 -0.095 -6.097 1.00 67.44 100 ASN A C 1
ATOM 774 O O . ASN A 1 100 ? 9.491 -0.976 -6.592 1.00 67.44 100 ASN A O 1
ATOM 778 N N . ARG A 1 101 ? 7.848 0.546 -6.804 1.00 70.31 101 ARG A N 1
ATOM 779 C CA . ARG A 1 101 ? 7.703 0.385 -8.250 1.00 70.31 101 ARG A CA 1
ATOM 780 C C . ARG A 1 101 ? 8.828 1.152 -8.935 1.00 70.31 101 ARG A C 1
ATOM 782 O O . ARG A 1 101 ? 8.632 2.280 -9.387 1.00 70.31 101 ARG A O 1
ATOM 789 N N . LYS A 1 102 ? 9.993 0.520 -9.074 1.00 69.44 102 LYS A N 1
ATOM 790 C CA . LYS A 1 102 ? 10.991 0.995 -10.033 1.00 69.44 102 LYS A CA 1
ATOM 791 C C . LYS A 1 102 ? 10.354 0.920 -11.420 1.00 69.44 102 LYS A C 1
ATOM 793 O O . LYS A 1 102 ? 9.868 -0.129 -11.843 1.00 69.44 102 LYS A O 1
ATOM 798 N N . ARG A 1 103 ? 10.271 2.057 -12.113 1.00 68.31 103 ARG A N 1
ATOM 799 C CA . ARG A 1 103 ? 9.882 2.059 -13.525 1.00 68.31 103 ARG A CA 1
ATOM 800 C C . ARG A 1 103 ? 10.975 1.294 -14.271 1.00 68.31 103 ARG A C 1
ATOM 802 O O . ARG A 1 103 ? 12.116 1.733 -14.246 1.00 68.31 103 ARG A O 1
ATOM 809 N N . LEU A 1 104 ? 10.624 0.197 -14.944 1.00 71.75 104 LEU A N 1
ATOM 810 C CA . LEU A 1 104 ? 11.507 -0.519 -15.877 1.00 71.75 104 LEU A CA 1
ATOM 811 C C . LEU A 1 104 ? 11.717 0.306 -17.161 1.00 71.75 104 LEU A C 1
ATOM 813 O O . LEU A 1 104 ? 11.499 -0.176 -18.270 1.00 71.75 104 LEU A O 1
ATOM 817 N N . LYS A 1 105 ? 12.027 1.600 -17.040 1.00 68.75 105 LYS A N 1
ATOM 818 C CA . LYS A 1 105 ? 12.451 2.377 -18.197 1.00 68.75 105 LYS A CA 1
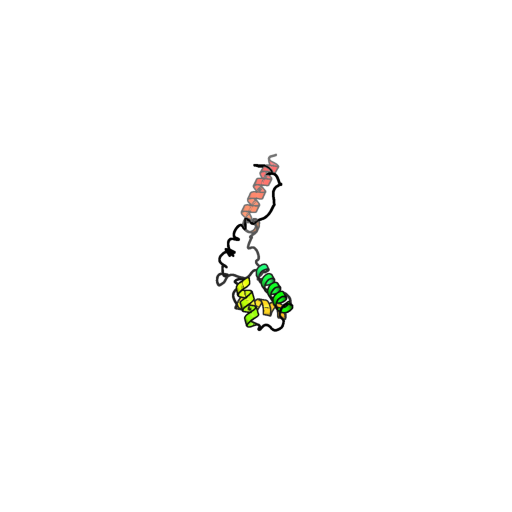ATOM 819 C C . LYS A 1 105 ? 13.929 2.089 -18.379 1.00 68.75 105 LYS A C 1
ATOM 821 O O . LYS A 1 105 ? 14.746 2.770 -17.771 1.00 68.75 105 LYS A O 1
ATOM 826 N N . ALA A 1 106 ? 14.230 1.086 -19.199 1.00 70.50 106 ALA A N 1
ATOM 827 C CA . ALA A 1 106 ? 15.554 0.988 -19.783 1.00 70.50 106 ALA A CA 1
ATOM 828 C C . ALA A 1 106 ? 15.818 2.310 -20.510 1.00 70.50 106 ALA A C 1
ATOM 830 O O . ALA A 1 106 ? 14.973 2.763 -21.298 1.00 70.50 106 ALA A O 1
ATOM 831 N N . SER A 1 107 ? 16.924 2.968 -20.172 1.00 74.25 107 SER A N 1
ATOM 832 C CA . SER A 1 107 ? 17.331 4.193 -20.860 1.00 74.25 107 SER A CA 1
ATOM 833 C C . SER A 1 107 ? 17.437 3.895 -22.358 1.00 74.25 107 SER A C 1
ATOM 835 O O . SER A 1 107 ? 17.785 2.778 -22.733 1.00 74.25 107 SER A O 1
ATOM 837 N N . LEU A 1 108 ? 17.158 4.859 -23.244 1.00 72.00 108 LEU A N 1
ATOM 838 C CA . LEU A 1 108 ? 17.402 4.652 -24.681 1.00 72.00 108 LEU A CA 1
ATOM 839 C C . LEU A 1 108 ? 18.856 4.194 -24.910 1.00 72.00 108 LEU A C 1
ATOM 841 O O . LEU A 1 108 ? 19.103 3.298 -25.704 1.00 72.00 108 LEU A O 1
ATOM 845 N N . PHE A 1 109 ? 19.784 4.725 -24.112 1.00 71.56 109 PHE A N 1
ATOM 846 C CA . PHE A 1 109 ? 21.196 4.343 -24.097 1.00 71.56 109 PHE A CA 1
ATOM 847 C C . PHE A 1 109 ? 21.481 2.935 -23.562 1.00 71.56 109 PHE A C 1
ATOM 849 O O . PHE A 1 109 ? 22.531 2.393 -23.861 1.00 71.56 109 PHE A O 1
ATOM 856 N N . GLU A 1 110 ? 20.581 2.348 -22.774 1.00 77.00 110 GLU A N 1
ATOM 857 C CA . GLU A 1 110 ? 20.692 0.958 -22.305 1.00 77.00 110 GLU A CA 1
ATOM 858 C C . GLU A 1 110 ? 20.240 -0.034 -23.386 1.00 77.00 110 GLU A C 1
ATOM 860 O O . GLU A 1 110 ? 20.594 -1.205 -23.341 1.00 77.00 110 GLU A O 1
ATOM 865 N N . LYS A 1 111 ? 19.458 0.435 -24.369 1.00 78.50 111 LYS A N 1
ATOM 866 C CA . LYS A 1 111 ? 18.982 -0.376 -25.498 1.00 78.50 1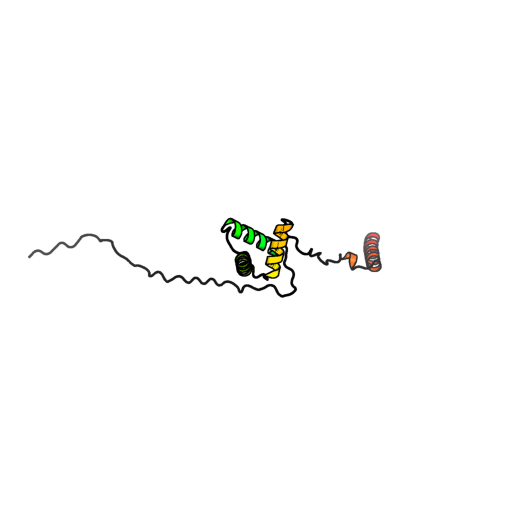11 LYS A CA 1
ATOM 867 C C . LYS A 1 111 ? 19.873 -0.298 -26.737 1.00 78.50 111 LYS A C 1
ATOM 869 O O . LYS A 1 111 ? 19.779 -1.181 -27.579 1.00 78.50 111 LYS A O 1
ATOM 874 N N . ILE A 1 112 ? 20.647 0.775 -26.881 1.00 85.69 112 ILE A N 1
ATOM 875 C CA . ILE A 1 112 ? 21.522 1.015 -28.034 1.00 85.69 112 ILE A CA 1
ATOM 876 C C . ILE A 1 112 ? 22.868 0.343 -27.759 1.00 85.69 112 ILE A C 1
ATOM 878 O O . ILE A 1 112 ? 23.485 0.619 -26.730 1.00 85.69 112 ILE A O 1
ATOM 882 N N . ASP A 1 113 ? 23.323 -0.504 -28.680 1.00 86.25 113 ASP A N 1
ATOM 883 C CA . ASP A 1 113 ? 24.633 -1.149 -28.584 1.00 86.25 113 ASP A CA 1
ATOM 884 C C . ASP A 1 113 ? 25.778 -0.141 -28.814 1.00 86.25 113 ASP A C 1
ATOM 886 O O . ASP A 1 113 ? 25.595 0.921 -29.423 1.00 86.25 113 ASP A O 1
ATOM 890 N N . ASP A 1 114 ? 26.989 -0.438 -28.337 1.00 88.69 114 ASP A N 1
ATOM 891 C CA . ASP A 1 114 ? 28.122 0.489 -28.494 1.00 88.69 114 ASP A CA 1
ATOM 892 C C . ASP A 1 114 ? 28.496 0.698 -29.973 1.00 88.69 114 ASP A C 1
ATOM 894 O O . ASP A 1 114 ? 28.950 1.785 -30.363 1.00 88.69 114 ASP A O 1
ATOM 898 N N . LEU A 1 115 ? 28.209 -0.297 -30.821 1.00 88.69 115 LEU A N 1
ATOM 899 C CA . LEU A 1 115 ? 28.335 -0.193 -32.271 1.00 88.69 115 LEU A CA 1
ATOM 900 C C . LEU A 1 115 ? 27.400 0.879 -32.844 1.00 88.69 115 LEU A C 1
ATOM 902 O O . LEU A 1 115 ? 27.857 1.780 -33.553 1.00 88.69 115 LEU A O 1
ATOM 906 N N . ASP A 1 116 ? 26.117 0.833 -32.484 1.00 90.62 116 ASP A N 1
ATOM 907 C CA . ASP A 1 116 ? 25.106 1.797 -32.927 1.00 90.62 116 ASP A CA 1
ATOM 908 C C . ASP A 1 116 ? 25.440 3.211 -32.437 1.00 90.62 116 ASP A C 1
ATOM 910 O O . ASP A 1 116 ? 25.353 4.193 -33.184 1.00 90.62 116 ASP A O 1
ATOM 914 N N . ARG A 1 117 ? 25.908 3.325 -31.188 1.00 90.88 117 ARG A N 1
ATOM 915 C CA . ARG A 1 117 ? 26.344 4.599 -30.602 1.00 90.88 117 ARG A CA 1
ATOM 916 C C . ARG A 1 117 ? 27.532 5.191 -31.358 1.00 90.88 117 ARG A C 1
ATOM 918 O O . ARG A 1 117 ? 27.587 6.402 -31.592 1.00 90.88 117 ARG A O 1
ATOM 925 N N . THR A 1 118 ? 28.481 4.349 -31.750 1.00 93.50 118 THR A N 1
ATOM 926 C CA . THR A 1 118 ? 29.655 4.758 -32.527 1.00 93.50 118 THR A CA 1
ATOM 927 C C . THR A 1 118 ? 29.278 5.126 -33.960 1.00 93.50 118 THR A C 1
ATOM 929 O O . THR A 1 118 ? 29.782 6.125 -34.480 1.00 93.50 118 THR A O 1
ATOM 932 N N . GLY A 1 119 ? 28.347 4.392 -34.574 1.00 94.44 119 GLY A N 1
ATOM 933 C CA . GLY A 1 119 ? 27.783 4.704 -35.886 1.00 94.44 119 GLY A CA 1
ATOM 934 C C . GLY A 1 119 ? 27.123 6.082 -35.918 1.00 94.44 119 GLY A C 1
ATOM 935 O O . GLY A 1 119 ? 27.503 6.921 -36.735 1.00 94.44 119 GLY A O 1
ATOM 936 N N . LEU A 1 120 ? 26.223 6.362 -34.969 1.00 93.50 120 LEU A N 1
ATOM 937 C CA . LEU A 1 120 ? 25.578 7.673 -34.813 1.00 93.50 120 LEU A CA 1
ATOM 938 C C . LEU A 1 120 ? 26.594 8.807 -34.614 1.00 93.50 120 LEU A C 1
ATOM 940 O O . LEU A 1 120 ? 26.465 9.877 -35.205 1.00 93.50 120 LEU A O 1
ATOM 944 N N . ARG A 1 121 ? 27.641 8.584 -33.808 1.00 93.75 121 ARG A N 1
ATOM 945 C CA . ARG A 1 121 ? 28.692 9.592 -33.612 1.00 93.75 121 ARG A CA 1
ATOM 946 C C . ARG A 1 121 ? 29.427 9.894 -34.918 1.00 93.75 121 ARG A C 1
ATOM 948 O O . ARG A 1 121 ? 29.667 11.060 -35.219 1.00 93.75 121 ARG A O 1
ATOM 955 N N . ARG A 1 122 ? 29.767 8.862 -35.698 1.00 95.12 122 ARG A N 1
ATOM 956 C CA . ARG A 1 122 ? 30.454 9.017 -36.990 1.00 95.12 122 ARG A CA 1
ATOM 957 C C . ARG A 1 122 ? 29.590 9.746 -38.013 1.00 95.12 122 ARG A C 1
ATOM 959 O O . ARG A 1 122 ? 30.104 10.634 -38.687 1.00 95.12 122 ARG A O 1
ATOM 966 N N . THR A 1 123 ? 28.300 9.423 -38.116 1.00 95.69 123 THR A N 1
ATOM 967 C CA . THR A 1 123 ? 27.399 10.102 -39.060 1.00 95.69 123 THR A CA 1
ATOM 968 C C . THR A 1 123 ? 27.259 11.581 -38.717 1.00 95.69 123 THR A C 1
ATOM 970 O O . THR A 1 123 ? 27.489 12.422 -39.585 1.00 95.69 123 THR A O 1
ATOM 973 N N . ILE A 1 124 ? 27.010 11.917 -37.448 1.00 95.56 124 ILE A N 1
ATOM 974 C CA . ILE A 1 124 ? 26.939 13.308 -36.975 1.00 95.56 124 ILE A CA 1
ATOM 975 C C . ILE A 1 124 ? 28.254 14.048 -37.246 1.00 95.56 124 ILE A C 1
ATOM 977 O O . ILE A 1 124 ? 28.241 15.150 -37.793 1.00 95.56 124 ILE A O 1
ATOM 981 N N . HIS A 1 125 ? 29.394 13.434 -36.916 1.00 95.31 125 HIS A N 1
ATOM 982 C CA . HIS A 1 125 ? 30.705 14.039 -37.149 1.00 95.31 125 HIS A CA 1
ATOM 983 C C . HIS A 1 125 ? 30.975 14.272 -38.641 1.00 95.31 125 HIS A C 1
ATOM 985 O O . HIS A 1 125 ? 31.484 15.323 -39.015 1.00 95.31 125 HIS A O 1
ATOM 991 N N . SER A 1 126 ? 30.568 13.338 -39.507 1.00 94.25 126 SER A N 1
ATOM 992 C CA . SER A 1 126 ? 30.711 13.483 -40.959 1.00 94.25 126 SER A CA 1
ATOM 993 C C . SER A 1 126 ? 29.861 14.617 -41.535 1.00 94.25 126 SER A C 1
ATOM 995 O O . SER A 1 126 ? 30.299 15.278 -42.469 1.00 94.25 126 SER A O 1
ATOM 997 N N . ILE A 1 127 ? 28.671 14.867 -40.976 1.00 95.62 127 ILE A N 1
ATOM 998 C CA . ILE A 1 127 ? 27.825 16.004 -41.365 1.00 95.62 127 ILE A CA 1
ATOM 999 C C . ILE A 1 127 ? 28.504 17.311 -40.957 1.00 95.62 127 ILE A C 1
ATOM 1001 O O . ILE A 1 127 ? 28.536 18.252 -41.742 1.00 95.62 127 ILE A O 1
ATOM 1005 N N . TRP A 1 128 ? 29.062 17.359 -39.747 1.00 95.12 128 TRP A N 1
ATOM 1006 C CA . TRP A 1 128 ? 29.731 18.552 -39.238 1.00 95.12 128 TRP A CA 1
ATOM 1007 C C . TRP A 1 128 ? 31.019 18.879 -40.005 1.00 95.12 128 TRP A C 1
ATOM 1009 O O . TRP A 1 128 ? 31.247 20.036 -40.317 1.00 95.12 128 TRP A O 1
ATOM 1019 N N . LEU A 1 129 ? 31.819 17.868 -40.362 1.00 91.12 129 LEU A N 1
ATOM 1020 C CA . LEU A 1 129 ? 33.076 18.041 -41.103 1.00 91.12 129 LEU A CA 1
ATOM 1021 C C . LEU A 1 129 ? 32.874 18.378 -42.592 1.00 91.12 129 LEU A C 1
ATOM 1023 O O . LEU A 1 129 ? 33.778 18.894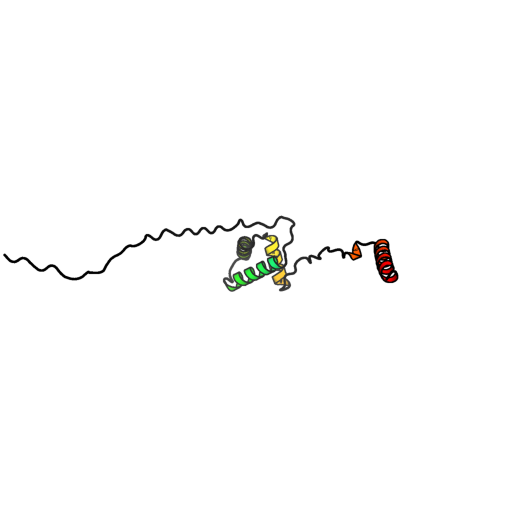 -43.238 1.00 91.12 129 LEU A O 1
ATOM 1027 N N . LYS A 1 130 ? 31.706 18.049 -43.156 1.00 83.94 130 LYS A N 1
ATOM 1028 C CA . LYS A 1 130 ? 31.340 18.381 -44.544 1.00 83.94 130 LYS A CA 1
ATOM 1029 C C . LYS A 1 130 ? 30.796 19.804 -44.709 1.00 83.94 130 LYS A C 1
ATOM 1031 O O . LYS A 1 130 ? 30.495 20.189 -45.837 1.00 83.94 130 LYS A O 1
ATOM 1036 N N . ARG A 1 131 ? 30.614 20.537 -43.610 1.00 60.16 131 ARG A N 1
ATOM 1037 C CA . ARG A 1 131 ? 30.215 21.944 -43.599 1.00 60.16 131 ARG A CA 1
ATOM 1038 C C . ARG A 1 131 ? 31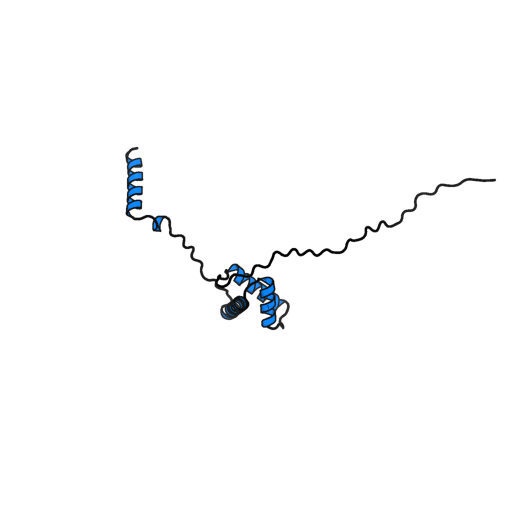.447 22.831 -43.514 1.00 60.16 131 ARG A C 1
ATOM 1040 O O . ARG A 1 131 ? 31.411 23.887 -44.178 1.00 60.16 131 ARG A O 1
#